Protein AF-A0A6N7L018-F1 (afdb_monomer_lite)

pLDDT: mean 83.83, std 17.77, range [34.88, 97.94]

Secondary structure (DSSP, 8-state):
------HHHHHHHTSHHHHHHHHHH-------SS-TTTTTS--EEEEEEEETTEEEEEEEE---EETTEEP-S-EEE-TT--EEETTSTT--BS-HHHHHHHHHHH-GGGSPPP-

Organism: NCBI:txid212423

Radius of gyration: 19.9 Å; chains: 1; bounding box: 42×46×50 Å

Structure (mmCIF, N/CA/C/O backbone):
data_AF-A0A6N7L018-F1
#
_entry.id   AF-A0A6N7L018-F1
#
loop_
_atom_site.group_PDB
_atom_site.id
_atom_site.type_symbol
_atom_site.label_atom_id
_atom_site.label_alt_id
_atom_site.label_comp_id
_atom_site.label_asym_id
_atom_site.label_entity_id
_atom_site.label_seq_id
_atom_site.pdbx_PDB_ins_code
_atom_site.Cartn_x
_atom_site.Cartn_y
_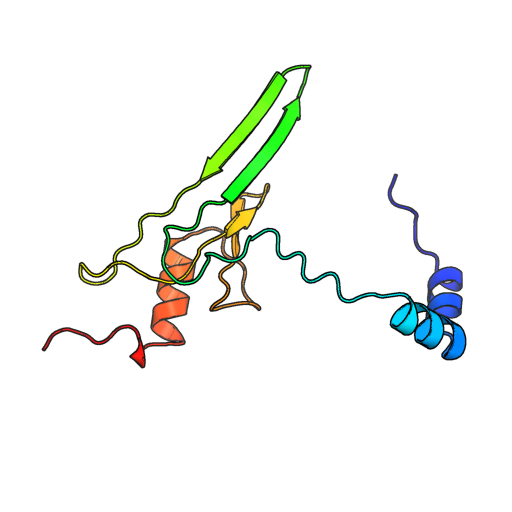atom_site.Cartn_z
_atom_site.occupancy
_atom_site.B_iso_or_equiv
_atom_site.auth_seq_id
_atom_site.auth_comp_id
_atom_site.auth_asym_id
_atom_site.auth_atom_id
_atom_site.pdbx_PDB_model_num
ATOM 1 N N . MET A 1 1 ? 15.489 -2.726 -22.863 1.00 41.06 1 MET A N 1
ATOM 2 C CA . MET A 1 1 ? 14.959 -3.557 -23.960 1.00 41.06 1 MET A CA 1
ATOM 3 C C . MET A 1 1 ? 14.548 -4.858 -23.318 1.00 41.06 1 MET A C 1
ATOM 5 O O . MET A 1 1 ? 15.436 -5.564 -22.854 1.00 41.06 1 MET A O 1
ATOM 9 N N . ASP A 1 2 ? 13.250 -5.121 -23.202 1.00 51.25 2 ASP A N 1
ATOM 10 C CA . ASP A 1 2 ? 12.789 -6.430 -22.742 1.00 51.25 2 ASP A CA 1
ATOM 11 C C . ASP A 1 2 ? 13.254 -7.486 -23.750 1.00 51.25 2 ASP A C 1
ATOM 13 O O . ASP A 1 2 ? 13.067 -7.284 -24.956 1.00 51.25 2 ASP A O 1
ATOM 17 N N . PRO A 1 3 ? 13.910 -8.574 -23.316 1.00 64.62 3 PRO A N 1
ATOM 18 C CA . PRO A 1 3 ? 14.231 -9.650 -24.231 1.00 64.62 3 PRO A CA 1
ATOM 19 C C . PRO A 1 3 ? 12.912 -10.271 -24.694 1.00 64.62 3 PRO A C 1
ATOM 21 O O . PRO A 1 3 ? 12.148 -10.807 -23.893 1.00 64.62 3 PRO A O 1
ATOM 24 N N . THR A 1 4 ? 12.623 -10.170 -25.991 1.00 78.94 4 THR A N 1
ATOM 25 C CA . THR A 1 4 ? 11.474 -10.845 -26.592 1.00 78.94 4 THR A CA 1
ATOM 26 C C . THR A 1 4 ? 11.652 -12.347 -26.414 1.00 78.94 4 THR A C 1
ATOM 28 O O . THR A 1 4 ? 12.461 -12.958 -27.107 1.00 78.94 4 THR A O 1
ATOM 31 N N . ILE A 1 5 ? 10.897 -12.935 -25.488 1.00 82.81 5 ILE A N 1
ATOM 32 C CA . ILE A 1 5 ? 10.868 -14.382 -25.286 1.00 82.81 5 ILE A CA 1
ATOM 33 C C . ILE A 1 5 ? 10.244 -15.016 -26.530 1.00 82.81 5 ILE A C 1
ATOM 35 O O . ILE A 1 5 ? 9.100 -14.723 -26.887 1.00 82.81 5 ILE A O 1
ATOM 39 N N . THR A 1 6 ? 10.997 -15.874 -27.209 1.00 90.50 6 THR A N 1
ATOM 40 C CA . THR A 1 6 ? 10.525 -16.578 -28.400 1.00 90.50 6 THR A CA 1
ATOM 41 C C . THR A 1 6 ? 9.828 -17.894 -28.028 1.00 90.50 6 THR A C 1
ATOM 43 O O . THR A 1 6 ? 10.057 -18.455 -26.954 1.00 90.50 6 THR A O 1
ATOM 46 N N . PRO A 1 7 ? 8.998 -18.465 -28.921 1.00 87.00 7 PRO A N 1
ATOM 47 C CA . PRO A 1 7 ? 8.426 -19.798 -28.712 1.00 87.00 7 PRO A CA 1
ATOM 48 C C . PRO A 1 7 ? 9.479 -20.903 -28.528 1.00 87.00 7 PRO A C 1
ATOM 50 O O . PRO A 1 7 ? 9.232 -21.884 -27.826 1.00 87.00 7 PRO A O 1
ATOM 53 N N . ALA A 1 8 ? 10.655 -20.749 -29.145 1.00 87.50 8 ALA A N 1
ATOM 54 C CA . ALA A 1 8 ? 11.770 -21.672 -28.966 1.00 87.50 8 ALA A CA 1
ATOM 55 C C . ALA A 1 8 ? 12.338 -21.583 -27.542 1.00 87.50 8 ALA A C 1
ATOM 57 O O . ALA A 1 8 ? 12.584 -22.618 -26.926 1.00 87.50 8 ALA A O 1
ATOM 58 N N . ASP A 1 9 ? 12.444 -20.369 -26.994 1.00 86.38 9 ASP A N 1
ATOM 59 C CA . ASP A 1 9 ? 12.889 -20.150 -25.614 1.00 86.38 9 ASP A CA 1
ATOM 60 C C . ASP A 1 9 ? 11.912 -20.773 -24.612 1.00 86.38 9 ASP A C 1
ATOM 62 O O . ASP A 1 9 ? 12.331 -21.444 -23.672 1.00 86.38 9 ASP A O 1
ATOM 66 N N . LEU A 1 10 ? 10.601 -20.631 -24.850 1.00 84.81 10 LEU A N 1
ATOM 67 C CA . LEU A 1 10 ? 9.575 -21.276 -24.022 1.00 84.81 10 LEU A CA 1
ATOM 68 C C . LEU A 1 10 ? 9.650 -22.803 -24.094 1.00 84.81 10 LEU A C 1
ATOM 70 O O . LEU A 1 10 ? 9.506 -23.471 -23.075 1.00 84.81 10 LEU A O 1
ATOM 74 N N . THR A 1 11 ? 9.884 -23.359 -25.284 1.00 89.50 11 THR A N 1
ATOM 75 C CA . THR A 1 11 ? 9.984 -24.814 -25.472 1.00 89.50 11 THR A CA 1
ATOM 76 C C . THR A 1 11 ? 11.209 -25.376 -24.755 1.00 89.50 11 THR A C 1
ATOM 78 O O . THR A 1 11 ? 11.105 -26.398 -24.085 1.00 89.50 11 THR A O 1
ATOM 81 N N . ALA A 1 12 ? 12.349 -24.689 -24.848 1.00 88.56 12 ALA A N 1
ATOM 82 C CA . ALA A 1 12 ? 13.564 -25.065 -24.135 1.00 88.56 12 ALA A CA 1
ATOM 83 C C . ALA A 1 12 ? 13.397 -24.944 -22.611 1.00 88.56 12 ALA A C 1
ATOM 85 O O . ALA A 1 12 ? 13.836 -25.820 -21.876 1.00 88.56 12 ALA A O 1
ATOM 86 N N . ALA A 1 13 ? 12.718 -23.901 -22.127 1.00 84.75 13 ALA A N 1
ATOM 87 C CA . ALA A 1 13 ? 12.450 -23.722 -20.700 1.00 84.75 13 ALA A CA 1
ATOM 88 C C . ALA A 1 13 ? 11.434 -24.733 -20.132 1.00 84.75 13 ALA A C 1
ATOM 90 O O . ALA A 1 13 ? 11.466 -25.023 -18.937 1.00 84.75 13 ALA A O 1
ATOM 91 N N . ALA A 1 14 ? 10.532 -25.259 -20.969 1.00 88.00 14 ALA A N 1
ATOM 92 C CA . ALA A 1 14 ? 9.523 -26.249 -20.588 1.00 88.00 14 ALA A CA 1
ATOM 93 C C . ALA A 1 14 ? 10.041 -27.699 -20.593 1.00 88.00 14 ALA A C 1
ATOM 95 O O . ALA A 1 14 ? 9.314 -28.605 -20.177 1.00 88.00 14 ALA A O 1
ATOM 96 N N . ASP A 1 15 ? 11.270 -27.931 -21.062 1.00 94.44 15 ASP A N 1
ATOM 97 C CA . ASP A 1 15 ? 11.928 -29.230 -20.962 1.00 94.44 15 ASP A CA 1
ATOM 98 C C . ASP A 1 15 ? 12.045 -29.664 -19.480 1.00 94.44 15 ASP A C 1
ATOM 100 O O . ASP A 1 15 ? 12.508 -28.870 -18.652 1.00 94.44 15 ASP A O 1
ATOM 104 N N . PRO A 1 16 ? 11.625 -30.891 -19.106 1.00 93.25 16 PRO A N 1
ATOM 105 C CA . PRO A 1 16 ? 11.552 -31.309 -17.704 1.00 93.25 16 PRO A CA 1
ATOM 106 C C . PRO A 1 16 ? 12.878 -31.230 -16.940 1.00 93.25 16 PRO A C 1
ATOM 108 O O . PRO A 1 16 ? 12.877 -30.868 -15.762 1.00 93.25 16 PRO A O 1
ATOM 111 N N . ASP A 1 17 ? 14.000 -31.535 -17.593 1.00 93.50 17 ASP A N 1
ATOM 112 C CA . ASP A 1 17 ? 15.323 -31.525 -16.960 1.00 93.50 17 ASP A CA 1
ATOM 113 C C . ASP A 1 17 ? 15.826 -30.092 -16.773 1.00 93.50 17 ASP A C 1
ATOM 115 O O . ASP A 1 17 ? 16.379 -29.737 -15.724 1.00 93.50 17 ASP A O 1
ATOM 119 N N . THR A 1 18 ? 15.572 -29.242 -17.769 1.00 89.69 18 THR A N 1
ATOM 120 C CA . THR A 1 18 ? 15.863 -27.806 -17.711 1.00 89.69 18 THR A CA 1
ATOM 121 C C . THR A 1 18 ? 15.056 -27.130 -16.603 1.00 89.69 18 THR A C 1
ATOM 123 O O . THR A 1 18 ? 15.618 -26.416 -15.768 1.00 89.69 18 THR A O 1
ATOM 126 N N . PHE A 1 19 ? 13.755 -27.413 -16.527 1.00 88.06 19 PHE A N 1
ATOM 127 C CA . PHE A 1 19 ? 12.877 -26.891 -15.485 1.00 88.06 19 PHE A CA 1
ATOM 128 C C . PHE A 1 19 ? 13.255 -27.418 -14.094 1.00 88.06 19 PHE A C 1
ATOM 130 O O . PHE A 1 19 ? 13.337 -26.644 -13.140 1.00 88.06 19 PHE A O 1
ATOM 137 N N . GLY A 1 20 ? 13.552 -28.714 -13.968 1.00 90.00 20 GLY A N 1
ATOM 138 C CA . GLY A 1 20 ? 14.017 -29.310 -12.715 1.00 90.00 20 GLY A CA 1
ATOM 139 C C . GLY A 1 20 ? 15.313 -28.668 -12.216 1.00 90.00 20 GLY A C 1
ATOM 140 O O . GLY A 1 20 ? 15.410 -28.287 -11.049 1.00 90.00 20 GLY A O 1
ATOM 141 N N . SER A 1 21 ? 16.279 -28.462 -13.112 1.00 88.31 21 SER A N 1
ATOM 142 C CA . SER A 1 21 ? 17.542 -27.786 -12.796 1.00 88.31 21 SER A CA 1
ATOM 143 C C . SER A 1 21 ? 17.313 -26.338 -12.362 1.00 88.31 21 SER A C 1
ATOM 145 O O . SER A 1 21 ? 17.876 -25.900 -11.355 1.00 88.31 21 SER A O 1
ATOM 147 N N . TYR A 1 22 ? 16.430 -25.615 -13.055 1.00 85.81 22 TYR A N 1
ATOM 148 C CA . TYR A 1 22 ? 16.027 -24.268 -12.665 1.00 85.81 22 TYR A CA 1
ATOM 149 C C . TYR A 1 22 ? 15.447 -24.250 -11.247 1.00 85.81 22 TYR A C 1
ATOM 151 O O . TYR A 1 22 ? 15.963 -23.520 -10.406 1.00 85.81 22 TYR A O 1
ATOM 159 N N . LEU A 1 23 ? 14.481 -25.116 -10.927 1.00 85.88 23 LEU A N 1
ATOM 160 C CA . LEU A 1 23 ? 13.904 -25.202 -9.580 1.00 85.88 23 LEU A CA 1
ATOM 161 C C . LEU A 1 23 ? 14.955 -25.477 -8.496 1.00 85.88 23 LEU A C 1
ATOM 163 O O . LEU A 1 23 ? 14.882 -24.891 -7.421 1.00 85.88 23 LEU A O 1
ATOM 167 N N . THR A 1 24 ? 15.952 -26.324 -8.771 1.00 87.69 24 THR A N 1
ATOM 168 C CA . THR A 1 24 ? 17.052 -26.568 -7.818 1.00 87.69 24 THR A CA 1
ATOM 169 C C . THR A 1 24 ? 18.014 -25.388 -7.678 1.00 87.69 24 THR A C 1
ATOM 171 O O . THR A 1 24 ? 18.677 -25.256 -6.650 1.00 87.69 24 THR A O 1
ATOM 174 N N . SER A 1 25 ? 18.093 -24.526 -8.696 1.00 80.50 25 SER A N 1
ATOM 175 C CA . SER A 1 25 ? 18.903 -23.304 -8.678 1.00 80.50 25 SER A CA 1
ATOM 176 C C . SER A 1 25 ? 18.217 -22.143 -7.955 1.00 80.50 25 SER A C 1
ATOM 178 O O . SER A 1 25 ? 18.903 -21.253 -7.449 1.00 80.50 25 SER A O 1
ATOM 180 N N . ILE A 1 26 ? 16.883 -22.175 -7.854 1.00 81.19 26 ILE A N 1
ATOM 181 C CA . ILE A 1 26 ? 16.121 -21.242 -7.029 1.00 81.19 26 ILE A CA 1
ATOM 182 C C . ILE A 1 26 ? 16.416 -21.585 -5.569 1.00 81.19 26 ILE A C 1
ATOM 184 O O . ILE A 1 26 ? 15.818 -22.478 -4.968 1.00 81.19 26 ILE A O 1
ATOM 188 N N . LYS A 1 27 ? 17.341 -20.844 -4.963 1.00 68.69 27 LYS A N 1
ATOM 189 C CA . LYS A 1 27 ? 17.313 -20.686 -3.512 1.00 68.69 27 LYS A CA 1
ATOM 190 C C . LYS A 1 27 ? 16.035 -19.907 -3.202 1.00 68.69 27 LYS A C 1
ATOM 192 O O . LYS A 1 27 ? 15.819 -18.884 -3.846 1.00 68.69 27 LYS A O 1
ATOM 197 N N . PRO A 1 28 ? 15.172 -20.347 -2.274 1.00 58.69 28 PRO A N 1
ATOM 198 C CA . PRO A 1 28 ? 14.118 -19.479 -1.783 1.00 58.69 28 PRO A CA 1
ATOM 199 C C . PRO A 1 28 ? 14.801 -18.296 -1.097 1.00 58.69 28 PRO A C 1
ATOM 201 O O . PRO A 1 28 ? 15.250 -18.388 0.045 1.00 58.69 28 PRO A O 1
ATOM 204 N N . GLU A 1 29 ? 14.949 -17.204 -1.833 1.00 48.91 29 GLU A N 1
ATOM 205 C CA . GLU A 1 29 ? 15.311 -15.917 -1.275 1.00 48.91 29 GLU A CA 1
ATOM 206 C C . GLU A 1 29 ? 14.083 -15.473 -0.485 1.00 48.91 29 GLU A C 1
ATOM 208 O O . GLU A 1 29 ? 13.095 -14.989 -1.031 1.00 48.91 29 GLU A O 1
ATOM 213 N N . HIS A 1 30 ? 14.109 -15.723 0.824 1.00 44.97 30 HIS A N 1
ATOM 214 C CA . HIS A 1 30 ? 13.171 -15.147 1.784 1.00 44.97 30 HIS A CA 1
ATOM 215 C C . HIS A 1 30 ? 13.471 -13.656 1.997 1.00 44.97 30 HIS A C 1
ATOM 217 O O . HIS A 1 30 ? 13.430 -13.168 3.118 1.00 44.97 30 HIS A O 1
ATOM 223 N N . ASP A 1 31 ? 13.740 -12.920 0.925 1.00 38.56 31 ASP A N 1
ATOM 224 C CA . ASP A 1 31 ? 13.827 -11.471 0.975 1.00 38.56 31 ASP A CA 1
ATOM 225 C C . ASP A 1 31 ? 12.483 -10.926 0.505 1.00 38.56 31 ASP A C 1
ATOM 227 O O . ASP A 1 31 ? 12.302 -10.376 -0.581 1.00 38.56 31 ASP A O 1
ATOM 231 N N . HIS A 1 32 ? 11.497 -11.078 1.391 1.00 43.97 32 HIS A N 1
ATOM 232 C CA . HIS A 1 32 ? 10.506 -10.026 1.498 1.00 43.97 32 HIS A CA 1
ATOM 233 C C . HIS A 1 32 ? 11.288 -8.722 1.685 1.00 43.97 32 HIS A C 1
ATOM 235 O O . HIS A 1 32 ? 12.091 -8.602 2.611 1.00 43.97 32 HIS A O 1
ATOM 241 N N . MET A 1 33 ? 11.060 -7.748 0.807 1.00 42.41 33 MET A N 1
ATOM 242 C CA . MET A 1 33 ? 11.315 -6.341 1.102 1.00 42.41 33 MET A CA 1
ATOM 243 C C . MET A 1 33 ? 10.481 -5.982 2.340 1.00 42.41 33 MET A C 1
ATOM 245 O O . MET A 1 33 ? 9.349 -5.530 2.236 1.00 42.41 33 MET A O 1
ATOM 249 N N . GLY A 1 34 ? 11.005 -6.317 3.514 1.00 37.81 34 GLY A N 1
ATOM 250 C CA . GLY A 1 34 ? 10.261 -6.355 4.758 1.00 37.81 34 GLY A CA 1
ATOM 251 C C . GLY A 1 34 ? 11.028 -7.144 5.810 1.00 37.81 34 GLY A C 1
ATOM 252 O O . GLY A 1 34 ? 10.847 -8.350 5.961 1.00 37.81 34 GLY A O 1
ATOM 253 N N . GLY A 1 35 ? 11.936 -6.455 6.506 1.00 34.88 35 GLY A N 1
ATOM 254 C CA . GLY A 1 35 ? 12.723 -7.020 7.602 1.00 34.88 35 GLY A CA 1
ATOM 255 C C . GLY A 1 35 ? 11.858 -7.598 8.740 1.00 34.88 35 GLY A C 1
ATOM 256 O O . GLY A 1 35 ? 10.647 -7.416 8.759 1.00 34.88 35 GLY A O 1
ATOM 257 N N . PRO A 1 36 ? 12.456 -8.272 9.735 1.00 36.22 36 PRO A N 1
ATOM 258 C CA . PRO A 1 36 ? 11.776 -9.222 10.630 1.00 36.22 36 PRO A CA 1
ATOM 259 C C . PRO A 1 36 ? 10.727 -8.654 11.617 1.00 36.22 36 PRO A C 1
ATOM 261 O O . PRO A 1 36 ? 10.240 -9.388 12.475 1.00 36.22 36 PRO A O 1
ATOM 264 N N . ASP A 1 37 ? 10.316 -7.391 11.491 1.00 40.31 37 ASP A N 1
ATOM 265 C CA . ASP A 1 37 ? 9.553 -6.663 12.514 1.00 40.31 37 ASP A CA 1
ATOM 266 C C . ASP A 1 37 ? 8.078 -6.373 12.145 1.00 40.31 37 ASP A C 1
ATOM 268 O O . ASP A 1 37 ? 7.391 -5.611 12.833 1.00 40.31 37 ASP A O 1
ATOM 272 N N . HIS A 1 38 ? 7.521 -7.006 11.104 1.00 48.69 38 HIS A N 1
ATOM 273 C CA . HIS A 1 38 ? 6.137 -6.761 10.641 1.00 48.69 38 HIS A CA 1
ATOM 274 C C . HIS A 1 38 ? 5.018 -7.245 11.586 1.00 48.69 38 HIS A C 1
ATOM 276 O O . HIS A 1 38 ? 3.837 -7.154 11.250 1.00 48.69 38 HIS A O 1
ATOM 282 N N . HIS A 1 39 ? 5.342 -7.736 12.785 1.00 42.50 39 HIS A N 1
ATOM 283 C CA . HIS A 1 39 ? 4.341 -8.253 13.721 1.00 42.50 39 HIS A CA 1
ATOM 284 C C . HIS A 1 39 ? 3.779 -7.235 14.727 1.00 42.50 39 HIS A C 1
ATOM 286 O O . HIS A 1 39 ? 2.846 -7.584 15.453 1.00 42.50 39 HIS A O 1
ATOM 292 N N . ALA A 1 40 ? 4.246 -5.980 14.767 1.00 41.56 40 ALA A N 1
ATOM 293 C CA . ALA A 1 40 ? 3.657 -4.995 15.692 1.00 41.56 40 ALA A CA 1
ATOM 294 C C . ALA A 1 40 ? 3.822 -3.503 15.335 1.00 41.56 40 ALA A C 1
ATOM 296 O O . ALA A 1 40 ? 3.383 -2.655 16.112 1.00 41.56 40 ALA A O 1
ATOM 297 N N . GLY A 1 41 ? 4.429 -3.152 14.200 1.00 48.50 41 GLY A N 1
ATOM 298 C CA . GLY A 1 41 ? 4.766 -1.767 13.865 1.00 48.50 41 GLY A CA 1
ATOM 299 C C . GLY A 1 41 ? 4.059 -1.262 12.614 1.00 48.50 41 GLY A C 1
ATOM 300 O O . GLY A 1 41 ? 3.901 -1.994 11.644 1.00 48.50 41 GLY A O 1
ATOM 301 N N . ARG A 1 42 ? 3.654 0.010 12.649 1.00 57.03 42 ARG A N 1
ATOM 302 C CA . ARG A 1 42 ? 3.267 0.852 11.506 1.00 57.03 42 ARG A CA 1
ATOM 303 C C . ARG A 1 42 ? 4.071 0.472 10.243 1.00 57.03 42 ARG A C 1
ATOM 305 O O . ARG A 1 42 ? 5.270 0.739 10.196 1.00 57.03 42 ARG A O 1
ATOM 312 N N . SER A 1 43 ? 3.433 -0.160 9.251 1.00 68.88 43 SER A N 1
ATOM 313 C CA . SER A 1 43 ? 4.093 -0.500 7.983 1.00 68.88 43 SER A CA 1
ATOM 314 C C . SER A 1 43 ? 4.318 0.771 7.164 1.00 68.88 43 SER A C 1
ATOM 316 O O . SER A 1 43 ? 3.475 1.674 7.152 1.00 68.88 43 SER A O 1
ATOM 318 N N . SER A 1 44 ? 5.468 0.862 6.501 1.00 83.94 44 SER A N 1
ATOM 319 C CA . SER A 1 44 ? 5.769 1.962 5.589 1.00 83.94 44 SER A CA 1
ATOM 320 C C . SER A 1 44 ? 6.317 1.416 4.285 1.00 83.94 44 SER A C 1
ATOM 322 O O . SER A 1 44 ? 7.165 0.527 4.304 1.00 83.94 44 SER A O 1
ATOM 324 N N . SER A 1 45 ? 5.853 1.974 3.172 1.00 89.62 45 SER A N 1
ATOM 325 C CA . SER A 1 45 ? 6.387 1.678 1.846 1.00 89.62 45 SER A CA 1
ATOM 326 C C . SER A 1 45 ? 7.362 2.773 1.457 1.00 89.62 45 SER A C 1
ATOM 328 O O . SER A 1 45 ? 7.038 3.963 1.531 1.00 89.62 45 SER A O 1
ATOM 330 N N . ILE A 1 46 ? 8.566 2.372 1.062 1.00 93.50 46 ILE A N 1
ATOM 331 C CA . ILE A 1 46 ? 9.618 3.278 0.613 1.00 93.50 46 ILE A CA 1
ATOM 332 C C . ILE A 1 46 ? 9.832 3.032 -0.874 1.00 93.50 46 ILE A C 1
ATOM 334 O O . ILE A 1 46 ? 10.174 1.924 -1.268 1.00 93.50 46 ILE A O 1
ATOM 338 N N . ARG A 1 47 ? 9.665 4.080 -1.677 1.00 93.81 47 ARG A N 1
ATOM 339 C CA . ARG A 1 47 ? 9.939 4.076 -3.116 1.00 93.81 47 ARG A CA 1
ATOM 340 C C . ARG A 1 47 ? 11.031 5.075 -3.420 1.00 93.81 47 ARG A C 1
ATOM 342 O O . ARG A 1 47 ? 11.055 6.164 -2.838 1.00 93.81 47 ARG A O 1
ATOM 349 N N . THR A 1 48 ? 11.938 4.711 -4.310 1.00 94.75 48 THR A N 1
ATOM 350 C CA . THR A 1 48 ? 13.079 5.547 -4.678 1.00 94.75 48 THR A CA 1
ATOM 351 C C . THR A 1 48 ? 13.251 5.568 -6.182 1.00 94.75 48 THR A C 1
ATOM 353 O O . 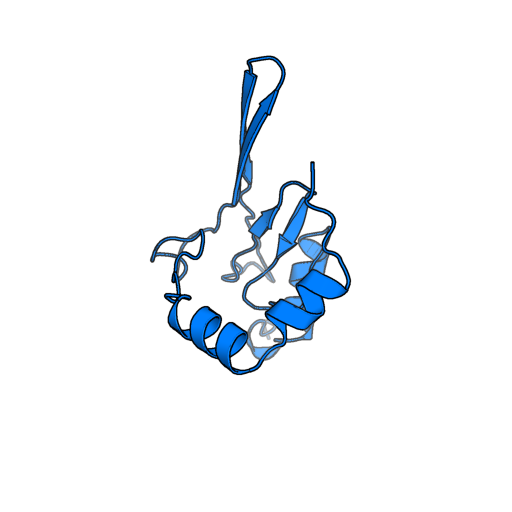THR A 1 48 ? 13.167 4.521 -6.813 1.00 94.75 48 THR A O 1
ATOM 356 N N . ALA A 1 49 ? 13.541 6.738 -6.739 1.00 94.94 49 ALA A N 1
ATOM 357 C CA . ALA A 1 49 ? 13.813 6.911 -8.160 1.00 94.94 49 ALA A CA 1
ATOM 358 C C . ALA A 1 49 ? 14.891 7.978 -8.364 1.00 94.94 49 ALA A C 1
ATOM 360 O O . ALA A 1 49 ? 15.102 8.825 -7.499 1.00 94.94 49 ALA A O 1
ATOM 361 N N . GLU A 1 50 ? 15.541 7.971 -9.521 1.00 97.50 50 GLU A N 1
ATOM 362 C CA . GLU A 1 50 ? 16.382 9.076 -9.972 1.00 97.50 50 GLU A CA 1
ATOM 363 C C . GLU A 1 50 ? 15.772 9.674 -11.240 1.00 97.50 50 GLU A C 1
ATOM 365 O O . GLU A 1 50 ? 15.424 8.940 -12.165 1.00 97.50 50 GLU A O 1
ATOM 370 N N . PHE A 1 51 ? 15.630 10.998 -11.290 1.00 95.56 51 PHE A N 1
ATOM 371 C CA . PHE A 1 51 ? 15.107 11.694 -12.464 1.00 95.56 51 PHE A CA 1
ATOM 372 C C . PHE A 1 51 ? 15.848 13.012 -12.682 1.00 95.56 51 PHE A C 1
ATOM 374 O O . PHE A 1 51 ? 15.904 13.848 -11.784 1.00 95.56 51 PHE A O 1
ATOM 381 N N . GLU A 1 52 ? 16.447 13.182 -13.865 1.00 97.25 52 GLU A N 1
ATOM 382 C CA . GLU A 1 52 ? 17.218 14.382 -14.246 1.00 97.25 52 GLU A CA 1
ATOM 383 C C . GLU A 1 52 ? 18.298 14.784 -13.216 1.00 97.25 52 GLU A C 1
ATOM 385 O O . GLU A 1 52 ? 18.533 15.959 -12.949 1.00 97.25 52 GLU A O 1
ATOM 390 N N . GLY A 1 53 ? 18.970 13.791 -12.620 1.00 97.44 53 GLY A N 1
ATOM 391 C CA . GLY A 1 53 ? 20.004 13.998 -11.597 1.00 97.44 53 GLY A CA 1
ATOM 392 C C . GLY A 1 53 ? 19.465 14.261 -10.186 1.00 97.44 53 GLY A C 1
ATOM 393 O O . GLY A 1 53 ? 20.247 14.485 -9.259 1.00 97.44 53 GLY A O 1
ATOM 394 N N . HIS A 1 54 ? 18.146 14.212 -9.988 1.00 97.94 54 HIS A N 1
ATOM 395 C CA . HIS A 1 54 ? 17.514 14.311 -8.677 1.00 97.94 54 HIS A CA 1
ATOM 396 C C . HIS A 1 54 ? 17.212 12.931 -8.098 1.00 97.94 54 HIS A C 1
ATOM 398 O O . HIS A 1 54 ? 16.555 12.112 -8.734 1.00 97.94 54 HIS A O 1
ATOM 404 N N . GLN A 1 55 ? 17.629 12.710 -6.851 1.00 97.50 55 GLN A N 1
ATOM 405 C CA . GLN A 1 55 ? 17.242 11.537 -6.069 1.00 97.50 55 GLN A CA 1
ATOM 406 C C . GLN A 1 55 ? 15.871 11.779 -5.428 1.00 97.50 55 GLN A C 1
ATOM 408 O O . GLN A 1 55 ? 15.686 12.715 -4.648 1.00 97.50 55 GLN A O 1
ATOM 413 N N . ILE A 1 56 ? 14.914 10.921 -5.747 1.00 97.25 56 ILE A N 1
ATOM 414 C CA . ILE A 1 56 ? 13.541 10.942 -5.255 1.00 97.25 56 ILE A CA 1
ATOM 415 C C . ILE A 1 56 ? 13.402 9.829 -4.220 1.00 97.25 56 ILE A C 1
ATOM 417 O O . ILE A 1 56 ? 13.747 8.679 -4.480 1.00 97.25 56 ILE A O 1
ATOM 421 N N . LYS A 1 57 ? 12.860 10.161 -3.045 1.00 96.06 57 LYS A N 1
ATOM 422 C CA . LYS A 1 57 ? 12.462 9.190 -2.022 1.00 96.06 57 LYS A CA 1
ATOM 423 C C . LYS A 1 57 ? 11.056 9.511 -1.544 1.00 96.06 57 LYS A C 1
ATOM 425 O O . LYS A 1 57 ? 10.812 10.586 -1.002 1.00 96.06 57 LYS A O 1
ATOM 430 N N . ILE A 1 58 ? 10.153 8.555 -1.698 1.00 94.69 58 ILE A N 1
ATOM 431 C CA . ILE A 1 58 ? 8.776 8.632 -1.225 1.00 94.69 58 ILE A CA 1
ATOM 432 C C . ILE A 1 58 ? 8.623 7.620 -0.100 1.00 94.69 58 ILE A C 1
ATOM 434 O O . ILE A 1 58 ? 8.842 6.430 -0.298 1.00 94.69 58 ILE A O 1
ATOM 438 N N . VAL A 1 59 ? 8.233 8.094 1.081 1.00 94.12 59 VAL A N 1
ATOM 439 C CA . VAL A 1 59 ? 7.876 7.236 2.214 1.00 94.12 59 VAL A CA 1
ATOM 440 C C . VAL A 1 59 ? 6.391 7.404 2.470 1.00 94.12 59 VAL A C 1
ATOM 442 O O . VAL A 1 59 ? 5.937 8.498 2.802 1.00 94.12 59 VAL A O 1
ATOM 445 N N . THR A 1 60 ? 5.631 6.327 2.321 1.00 93.06 60 THR A N 1
ATOM 446 C CA . THR A 1 60 ? 4.199 6.320 2.609 1.00 93.06 60 THR A CA 1
ATOM 447 C C . THR A 1 60 ? 3.931 5.506 3.854 1.00 93.06 60 THR A C 1
ATOM 449 O O . THR A 1 60 ? 4.371 4.370 3.980 1.00 93.06 60 THR A O 1
ATOM 452 N N . THR A 1 61 ? 3.203 6.119 4.780 1.00 90.69 61 THR A N 1
ATOM 453 C CA . THR A 1 61 ? 2.730 5.499 6.012 1.00 90.69 61 THR A CA 1
ATOM 454 C C . THR A 1 61 ? 1.219 5.633 6.050 1.0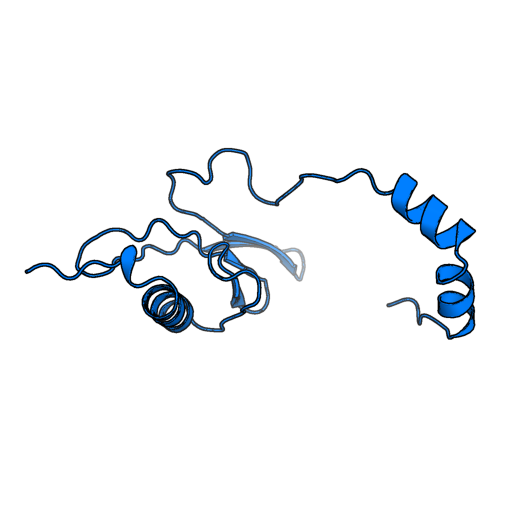0 90.69 61 THR A C 1
ATOM 456 O O . THR A 1 61 ? 0.708 6.750 5.975 1.00 90.69 61 THR A O 1
ATOM 459 N N . TYR A 1 62 ? 0.514 4.516 6.210 1.00 91.62 62 TYR A N 1
ATOM 460 C CA . TYR A 1 62 ? -0.924 4.531 6.451 1.00 91.62 62 TYR A CA 1
ATOM 461 C C . TYR A 1 62 ? -1.204 4.389 7.945 1.00 91.62 62 TYR A C 1
ATOM 463 O O . TYR A 1 62 ? -0.829 3.402 8.574 1.00 91.62 62 TYR A O 1
ATOM 471 N N . GLU A 1 63 ? -1.888 5.377 8.512 1.00 91.88 63 GLU A N 1
ATOM 472 C CA . GLU A 1 63 ? -2.488 5.265 9.837 1.00 91.88 63 GLU A CA 1
ATOM 473 C C . GLU A 1 63 ? -3.971 4.963 9.662 1.00 91.88 63 GLU A C 1
ATOM 475 O O . GLU A 1 63 ? -4.757 5.828 9.280 1.00 91.88 63 GLU A O 1
ATOM 480 N N . VAL A 1 64 ? -4.336 3.701 9.875 1.00 92.88 64 VAL A N 1
ATOM 481 C CA . VAL A 1 64 ? -5.700 3.225 9.655 1.00 92.88 64 VAL A CA 1
ATOM 482 C C . VAL A 1 64 ? -6.317 2.844 10.987 1.00 92.88 64 VAL A C 1
ATOM 484 O O . VAL A 1 64 ? -5.779 2.018 11.725 1.00 92.88 64 VAL A O 1
ATOM 487 N N . THR A 1 65 ? -7.482 3.415 11.265 1.00 94.06 65 THR A N 1
ATOM 488 C CA . THR A 1 65 ? -8.336 3.030 12.384 1.00 94.06 65 THR A CA 1
ATOM 489 C C . THR A 1 65 ? -9.675 2.528 11.858 1.00 94.06 65 THR A C 1
ATOM 491 O O . THR A 1 65 ? -10.237 3.077 10.911 1.00 94.06 65 THR A O 1
ATOM 494 N N . VAL A 1 66 ? -10.181 1.456 12.462 1.00 95.12 66 VAL A N 1
ATOM 495 C CA . VAL A 1 66 ? -11.524 0.924 12.214 1.00 95.12 66 VAL A CA 1
ATOM 496 C C . VAL A 1 66 ? -12.233 0.868 13.556 1.00 95.12 66 VAL A C 1
ATOM 498 O O . VAL A 1 66 ? -11.735 0.240 14.492 1.00 95.12 66 VAL A O 1
ATOM 501 N N . ASP A 1 67 ? -13.350 1.584 13.672 1.00 95.12 67 ASP A N 1
ATOM 502 C CA . ASP A 1 67 ? -14.094 1.749 14.928 1.00 95.12 67 ASP A CA 1
ATOM 503 C C . ASP A 1 67 ? -13.184 2.215 16.083 1.00 95.12 67 ASP A C 1
ATOM 505 O O . ASP A 1 67 ? -13.159 1.644 17.168 1.00 95.12 67 ASP A O 1
ATOM 509 N N . GLY A 1 68 ? -12.323 3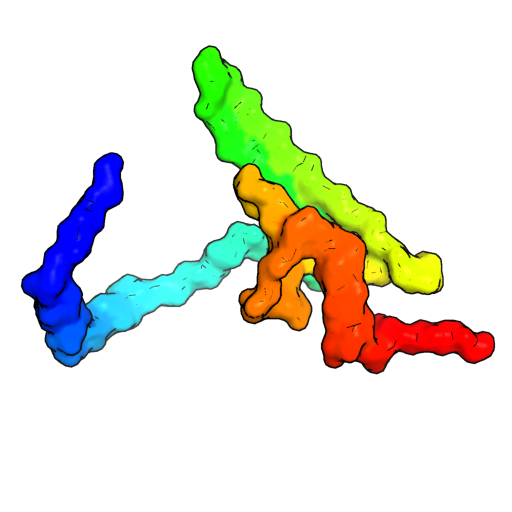.204 15.809 1.00 92.62 68 GLY A N 1
ATOM 510 C CA . GLY A 1 68 ? -11.370 3.752 16.783 1.00 92.62 68 GLY A CA 1
ATOM 511 C C . GLY A 1 68 ? -10.185 2.841 17.134 1.00 92.62 68 GLY A C 1
ATOM 512 O O . GLY A 1 68 ? -9.271 3.279 17.831 1.00 92.62 68 GLY A O 1
ATOM 513 N N . ARG A 1 69 ? -10.143 1.600 16.631 1.00 91.69 69 ARG A N 1
ATOM 514 C CA . ARG A 1 69 ? -9.053 0.647 16.885 1.00 91.69 69 ARG A CA 1
ATOM 515 C C . ARG A 1 69 ? -8.037 0.660 15.741 1.00 91.69 69 ARG A C 1
ATOM 517 O O . ARG A 1 69 ? -8.446 0.596 14.581 1.00 91.69 69 ARG A O 1
ATOM 524 N N . PRO A 1 70 ? -6.723 0.704 16.027 1.00 91.69 70 PRO A N 1
ATOM 525 C CA . PRO A 1 70 ? -5.700 0.613 14.992 1.00 91.69 70 PRO A CA 1
ATOM 526 C C . PRO A 1 70 ? -5.799 -0.699 14.215 1.00 91.69 70 PRO A C 1
ATOM 528 O O . PRO A 1 70 ? -5.837 -1.787 14.800 1.00 91.69 70 PRO A O 1
ATOM 531 N N . LEU A 1 71 ? -5.800 -0.599 12.889 1.00 89.94 71 LEU A N 1
ATOM 532 C CA . LEU A 1 71 ? -5.687 -1.757 12.019 1.00 89.94 71 LEU A CA 1
ATOM 533 C C . LEU A 1 71 ? -4.248 -2.283 12.068 1.00 89.94 71 LEU A C 1
ATOM 535 O O . LEU A 1 71 ? -3.297 -1.545 11.829 1.00 89.94 71 LEU A O 1
ATOM 539 N N . LYS A 1 72 ? -4.093 -3.579 12.353 1.00 84.00 72 LYS A N 1
ATOM 540 C CA . LYS A 1 72 ? -2.782 -4.254 12.404 1.00 84.00 72 LYS A CA 1
ATOM 541 C C . LYS A 1 72 ? -2.313 -4.808 11.056 1.00 84.00 72 LYS A C 1
ATOM 543 O O . LYS A 1 72 ? -1.227 -5.370 10.978 1.00 84.00 72 LYS A O 1
ATOM 548 N N . ALA A 1 73 ? -3.140 -4.719 10.018 1.00 83.94 73 ALA A N 1
ATOM 549 C CA . ALA A 1 73 ? -2.765 -5.166 8.685 1.00 83.94 73 ALA A CA 1
ATOM 550 C C . ALA A 1 73 ? -1.823 -4.142 8.046 1.00 83.94 73 ALA A C 1
ATOM 552 O O . ALA A 1 73 ? -2.158 -2.961 7.982 1.00 83.94 73 ALA A O 1
ATOM 553 N N . GLY A 1 74 ? -0.668 -4.609 7.568 1.00 86.50 74 GLY A N 1
ATOM 554 C CA . GLY A 1 74 ? 0.233 -3.790 6.767 1.00 86.50 74 GLY A CA 1
ATOM 555 C C . GLY A 1 74 ? -0.378 -3.493 5.399 1.00 86.50 74 GLY A C 1
ATOM 556 O O . GLY A 1 74 ? -0.953 -4.386 4.765 1.00 86.50 74 GLY A O 1
ATOM 557 N N . LEU A 1 75 ? -0.271 -2.234 4.981 1.00 91.56 75 LEU A N 1
ATOM 558 C CA . LEU A 1 75 ? -0.568 -1.798 3.624 1.00 91.56 75 LEU A CA 1
ATOM 559 C C . LEU A 1 75 ? 0.745 -1.404 2.966 1.00 91.56 75 LEU A C 1
ATOM 561 O O . LEU A 1 75 ? 1.452 -0.544 3.501 1.00 91.56 75 LEU A O 1
ATOM 565 N N . ASP A 1 76 ? 1.008 -2.009 1.815 1.00 91.62 76 ASP A N 1
ATOM 566 C CA . ASP A 1 76 ? 2.126 -1.655 0.957 1.00 91.62 76 ASP A CA 1
ATOM 567 C C . ASP A 1 76 ? 1.624 -0.982 -0.307 1.00 91.62 76 ASP A C 1
ATOM 569 O O . ASP A 1 76 ? 0.545 -1.318 -0.788 1.00 91.62 76 ASP A O 1
ATOM 573 N N . VAL A 1 77 ? 2.379 -0.019 -0.825 1.00 94.56 77 VAL A N 1
ATOM 574 C CA . VAL A 1 77 ? 2.039 0.706 -2.047 1.00 94.56 77 VAL A CA 1
ATOM 575 C C . VAL A 1 77 ? 3.237 0.753 -2.994 1.00 94.56 77 VAL A C 1
ATOM 577 O O . VAL A 1 77 ? 4.340 1.127 -2.590 1.00 94.56 77 VAL A O 1
ATOM 580 N N . ASP A 1 78 ? 3.009 0.375 -4.249 1.00 93.25 78 ASP A N 1
ATOM 581 C CA . ASP A 1 78 ? 4.029 0.333 -5.300 1.00 93.25 78 ASP A CA 1
ATOM 582 C C . ASP A 1 78 ? 4.174 1.668 -6.053 1.00 93.25 78 ASP A C 1
ATOM 584 O O . ASP A 1 78 ? 3.566 2.681 -5.685 1.00 93.25 78 ASP A O 1
ATOM 588 N N . ASP A 1 79 ? 5.038 1.697 -7.069 1.00 92.88 79 ASP A N 1
ATOM 589 C CA . ASP A 1 79 ? 5.360 2.900 -7.848 1.00 92.88 79 ASP A CA 1
ATOM 590 C C . ASP A 1 79 ? 4.175 3.436 -8.667 1.00 92.88 79 ASP A C 1
ATOM 592 O O . ASP A 1 79 ? 4.087 4.646 -8.878 1.00 92.88 79 ASP A O 1
ATOM 596 N N . ASP A 1 80 ? 3.220 2.575 -9.032 1.00 93.31 80 ASP A N 1
ATOM 597 C CA . ASP A 1 80 ? 1.981 2.953 -9.725 1.00 93.31 80 ASP A CA 1
ATOM 598 C C . ASP A 1 80 ? 0.889 3.437 -8.751 1.00 93.31 80 ASP A C 1
ATOM 600 O O . ASP A 1 80 ? -0.198 3.861 -9.157 1.00 93.31 80 ASP A O 1
ATOM 604 N N . GLY A 1 81 ? 1.167 3.403 -7.444 1.00 92.31 81 GLY A N 1
ATOM 605 C CA . GLY A 1 81 ? 0.218 3.774 -6.399 1.00 92.31 81 GLY A CA 1
ATOM 606 C C . GLY A 1 81 ? -0.783 2.667 -6.067 1.00 92.31 81 GLY A C 1
ATOM 607 O O . GLY A 1 81 ? -1.779 2.932 -5.387 1.00 92.31 81 GLY A O 1
ATOM 608 N N . ILE A 1 82 ? -0.536 1.439 -6.520 1.00 96.69 82 ILE A N 1
ATOM 609 C CA . ILE A 1 82 ? -1.377 0.282 -6.244 1.00 96.69 82 ILE A CA 1
ATOM 610 C C . ILE A 1 82 ? -1.008 -0.297 -4.882 1.00 96.69 82 ILE A C 1
ATOM 612 O O . ILE A 1 82 ? 0.157 -0.484 -4.536 1.00 96.69 82 ILE A O 1
ATOM 616 N N . LEU A 1 83 ? -2.037 -0.564 -4.082 1.00 94.81 83 LEU A N 1
ATOM 617 C CA . LEU A 1 83 ? -1.923 -1.127 -2.754 1.00 94.81 83 LEU A CA 1
ATOM 618 C C . LEU A 1 83 ? -2.015 -2.647 -2.767 1.00 94.81 83 LEU A C 1
ATOM 620 O O . LEU A 1 83 ? -2.949 -3.224 -3.333 1.00 94.81 83 LEU A O 1
ATOM 624 N N . ALA A 1 84 ? -1.116 -3.262 -2.011 1.00 92.56 84 ALA A N 1
ATOM 625 C CA . ALA A 1 84 ? -1.152 -4.656 -1.614 1.00 92.56 84 ALA A CA 1
ATOM 626 C C . ALA A 1 84 ? -1.333 -4.770 -0.093 1.00 92.56 84 ALA A C 1
ATOM 628 O O . ALA A 1 84 ? -0.987 -3.879 0.685 1.00 92.56 84 ALA A O 1
ATOM 629 N N . CYS A 1 85 ? -1.899 -5.891 0.346 1.00 91.88 85 CYS A N 1
ATOM 630 C CA . CYS A 1 85 ? -2.009 -6.222 1.759 1.00 91.88 85 CYS A CA 1
ATOM 631 C C . CYS A 1 85 ? -1.742 -7.712 1.946 1.00 91.88 85 CYS A C 1
ATOM 633 O O . CYS A 1 85 ? -2.366 -8.536 1.279 1.00 91.88 85 CYS A O 1
ATOM 635 N N . HIS A 1 86 ? -0.890 -8.075 2.907 1.00 87.88 86 HIS A N 1
ATOM 636 C CA . HIS A 1 86 ? -0.603 -9.480 3.226 1.00 87.88 86 HIS A CA 1
ATOM 637 C C . HIS A 1 86 ? -1.854 -10.295 3.588 1.00 87.88 86 HIS A C 1
ATOM 639 O O . HIS A 1 86 ? -1.903 -11.493 3.327 1.00 87.88 86 HIS A O 1
ATOM 645 N N . GLY A 1 87 ? -2.882 -9.659 4.166 1.00 86.62 87 GLY A N 1
ATOM 646 C CA . GLY A 1 87 ? -4.165 -10.313 4.442 1.00 86.62 87 GLY A CA 1
ATOM 647 C C . GLY A 1 87 ? -4.986 -10.618 3.182 1.00 86.62 87 GLY A C 1
ATOM 648 O O . GLY A 1 87 ? -5.900 -11.435 3.228 1.00 86.62 87 GLY A O 1
ATOM 649 N N . LEU A 1 88 ? -4.669 -9.982 2.053 1.00 92.44 88 LEU A N 1
ATOM 650 C CA . LEU A 1 88 ? -5.366 -10.090 0.773 1.00 92.44 88 LEU A CA 1
ATOM 651 C C . LEU A 1 88 ? -4.360 -10.307 -0.379 1.00 92.44 88 LEU A C 1
ATOM 653 O O . LEU A 1 88 ? -4.318 -9.501 -1.305 1.00 92.44 88 LEU A O 1
ATOM 657 N N . PRO A 1 89 ? -3.567 -11.395 -0.371 1.00 91.69 89 PRO A N 1
ATOM 658 C CA . PRO A 1 89 ? -2.418 -11.551 -1.272 1.00 91.69 89 PRO A CA 1
ATOM 659 C C . PRO A 1 89 ? -2.795 -11.685 -2.756 1.00 91.69 89 PRO A C 1
ATOM 661 O O . PRO A 1 89 ? -1.962 -11.463 -3.625 1.00 91.69 89 PRO A O 1
ATOM 664 N N . ALA A 1 90 ? -4.043 -12.051 -3.055 1.00 93.00 90 ALA A N 1
ATOM 665 C CA . ALA A 1 90 ? -4.560 -12.175 -4.419 1.00 93.00 90 ALA A CA 1
ATOM 666 C C . ALA A 1 90 ? -5.266 -10.899 -4.924 1.00 93.00 90 ALA A C 1
ATOM 668 O O . ALA A 1 90 ? -5.954 -10.950 -5.942 1.00 93.00 90 ALA A O 1
ATOM 669 N N . TYR A 1 91 ? -5.167 -9.784 -4.193 1.00 92.88 91 TYR A N 1
ATOM 670 C CA . TYR A 1 91 ? -5.865 -8.539 -4.506 1.00 92.88 91 TYR A CA 1
ATOM 671 C C . TYR A 1 91 ? -4.906 -7.356 -4.583 1.00 92.88 91 TYR A C 1
ATOM 673 O O . TYR A 1 91 ? -3.924 -7.276 -3.848 1.00 92.88 91 TYR A O 1
ATOM 681 N N . GLN A 1 92 ? -5.266 -6.409 -5.442 1.00 94.50 92 GLN A N 1
ATOM 682 C CA . GLN A 1 92 ? -4.607 -5.126 -5.626 1.00 94.50 92 GLN A CA 1
ATOM 683 C C . GLN A 1 92 ? -5.672 -4.031 -5.659 1.00 94.50 92 GLN A C 1
ATOM 685 O O . GLN A 1 92 ? -6.757 -4.234 -6.211 1.00 94.50 92 GLN A O 1
ATOM 690 N N . PHE A 1 93 ? -5.383 -2.882 -5.054 1.00 96.81 93 PHE A N 1
ATOM 691 C CA . PHE A 1 93 ? -6.356 -1.799 -4.904 1.00 96.81 93 PHE A CA 1
ATOM 692 C C . PHE A 1 93 ? -5.725 -0.454 -5.228 1.00 96.81 93 PHE A C 1
ATOM 694 O O . PHE A 1 93 ? -4.629 -0.167 -4.783 1.00 96.81 93 PHE A O 1
ATOM 701 N N . SER A 1 94 ? -6.445 0.444 -5.890 1.00 96.25 94 SER A N 1
ATOM 702 C CA . SER A 1 94 ? -6.005 1.838 -6.059 1.00 96.25 94 SER A CA 1
ATOM 703 C C . SER A 1 94 ? -6.334 2.727 -4.846 1.00 96.25 94 SER A C 1
ATOM 705 O O . SER A 1 94 ? -6.189 3.946 -4.901 1.00 96.25 94 SER A O 1
ATOM 707 N N . SER A 1 95 ? -6.879 2.149 -3.771 1.00 95.56 95 SER A N 1
ATOM 708 C CA . SER A 1 95 ? -7.494 2.880 -2.662 1.00 95.56 95 SER A CA 1
ATOM 709 C C . SER A 1 95 ? -7.357 2.107 -1.356 1.00 95.56 95 SER A C 1
ATOM 711 O O . SER A 1 95 ? -7.865 0.994 -1.223 1.00 95.56 95 SER A O 1
ATOM 713 N N . ALA A 1 96 ? -6.734 2.736 -0.357 1.00 95.44 96 ALA A N 1
ATOM 714 C CA . ALA A 1 96 ? -6.614 2.166 0.983 1.00 95.44 96 ALA A CA 1
ATOM 715 C C . ALA A 1 96 ? -7.987 1.900 1.626 1.00 95.44 96 ALA A C 1
ATOM 717 O O . ALA A 1 96 ? -8.153 0.913 2.338 1.00 95.44 96 ALA A O 1
ATOM 718 N N . LEU A 1 97 ? -8.998 2.734 1.341 1.00 97.12 97 LEU A N 1
ATOM 719 C CA . LEU A 1 97 ? -10.364 2.508 1.825 1.00 97.12 97 LEU A CA 1
ATOM 720 C C . LEU A 1 97 ? -10.967 1.227 1.244 1.00 97.12 97 LEU A C 1
ATOM 722 O O . LEU A 1 97 ? -11.662 0.509 1.961 1.00 97.12 97 LEU A O 1
ATOM 726 N N . ASP A 1 98 ? -10.702 0.923 -0.026 1.00 97.56 98 ASP A N 1
ATOM 727 C CA . ASP A 1 98 ? -11.213 -0.297 -0.657 1.00 97.56 98 ASP A CA 1
ATOM 728 C C . ASP A 1 98 ? -10.487 -1.540 -0.149 1.00 97.56 98 ASP A C 1
ATOM 730 O O . ASP A 1 98 ? -11.146 -2.535 0.158 1.00 97.56 98 ASP A O 1
ATOM 734 N N . THR A 1 99 ? -9.175 -1.444 0.088 1.00 96.31 99 THR A N 1
ATOM 735 C CA . THR A 1 99 ? -8.416 -2.483 0.796 1.00 96.31 99 THR A CA 1
ATOM 736 C C . THR A 1 99 ? -9.038 -2.787 2.163 1.00 96.31 99 THR A C 1
ATOM 738 O O . THR A 1 99 ? -9.289 -3.946 2.493 1.00 96.31 99 THR A O 1
ATOM 741 N N . VAL A 1 100 ? -9.347 -1.756 2.960 1.00 96.62 100 VAL A N 1
ATOM 742 C CA . VAL A 1 100 ? -9.936 -1.916 4.303 1.00 96.62 100 VAL A CA 1
ATOM 743 C C . VAL A 1 100 ? -11.353 -2.488 4.239 1.00 96.62 100 VAL A C 1
ATOM 745 O O . VAL A 1 100 ? -11.690 -3.380 5.018 1.00 96.62 100 VAL A O 1
ATOM 748 N N . ARG A 1 101 ? -12.186 -2.036 3.294 1.00 97.56 101 ARG A N 1
ATOM 749 C CA . ARG A 1 101 ? -13.527 -2.605 3.075 1.00 97.56 101 ARG A CA 1
ATOM 750 C C . ARG A 1 101 ? -13.452 -4.093 2.756 1.00 97.56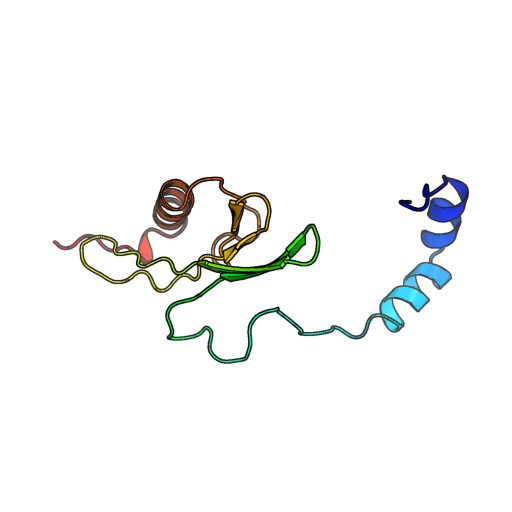 101 ARG A C 1
ATOM 752 O O . ARG A 1 101 ? -14.242 -4.867 3.296 1.00 97.56 101 ARG A O 1
ATOM 759 N N . GLU A 1 102 ? -12.512 -4.495 1.906 1.00 97.88 102 GLU A N 1
ATOM 760 C CA . GLU A 1 102 ? -12.344 -5.900 1.547 1.00 97.88 102 GLU A CA 1
ATOM 761 C C . GLU A 1 102 ? -11.801 -6.728 2.720 1.00 97.88 102 GLU A C 1
ATOM 763 O O . GLU A 1 102 ? -12.279 -7.841 2.945 1.00 97.88 102 GLU A O 1
ATOM 768 N N . LEU A 1 103 ? -10.894 -6.174 3.535 1.00 96.19 103 LEU A N 1
ATOM 769 C CA . LEU A 1 103 ? -10.446 -6.809 4.779 1.00 96.19 103 LEU A CA 1
ATOM 770 C C . LEU A 1 103 ? -11.621 -7.071 5.728 1.00 96.19 103 LEU A C 1
ATOM 772 O O . LEU A 1 103 ? -11.786 -8.199 6.190 1.00 96.19 103 LEU A O 1
ATOM 776 N N . ILE A 1 104 ? -12.471 -6.069 5.976 1.00 96.31 104 ILE A N 1
ATOM 777 C CA . ILE A 1 104 ? -13.660 -6.218 6.830 1.00 96.31 104 ILE A CA 1
ATOM 778 C C . ILE A 1 104 ? -14.604 -7.278 6.256 1.00 96.31 104 ILE A C 1
ATOM 780 O O . ILE A 1 104 ? -15.093 -8.141 6.985 1.00 96.31 104 ILE A O 1
ATOM 784 N N . ARG A 1 105 ? -14.839 -7.244 4.940 1.00 96.81 105 ARG A N 1
ATOM 785 C CA . ARG A 1 105 ? -15.734 -8.179 4.251 1.00 96.81 105 ARG A CA 1
ATOM 786 C C . ARG A 1 105 ? -15.252 -9.625 4.353 1.00 96.81 105 ARG A C 1
ATOM 788 O O . ARG A 1 105 ? -16.062 -10.510 4.617 1.00 96.81 105 ARG A O 1
ATOM 795 N N . LYS A 1 106 ? -13.962 -9.879 4.119 1.00 96.06 106 LYS A N 1
ATOM 796 C CA . LYS A 1 106 ? -13.401 -11.239 4.113 1.00 96.06 106 LYS A CA 1
ATOM 797 C C . LYS A 1 106 ? -13.085 -11.773 5.502 1.00 96.06 106 LYS A C 1
ATOM 799 O O . LYS A 1 106 ? -13.141 -12.982 5.720 1.00 96.06 106 LYS A O 1
ATOM 804 N N . PHE A 1 107 ? -12.763 -10.889 6.440 1.00 94.25 107 PHE A N 1
ATOM 805 C CA . PHE A 1 107 ? -12.271 -11.253 7.764 1.00 94.25 107 PHE A CA 1
ATOM 806 C C . PHE A 1 107 ? -13.095 -10.626 8.900 1.00 94.25 107 PHE A C 1
ATOM 808 O O . PHE A 1 107 ? -12.508 -10.136 9.865 1.00 94.25 107 P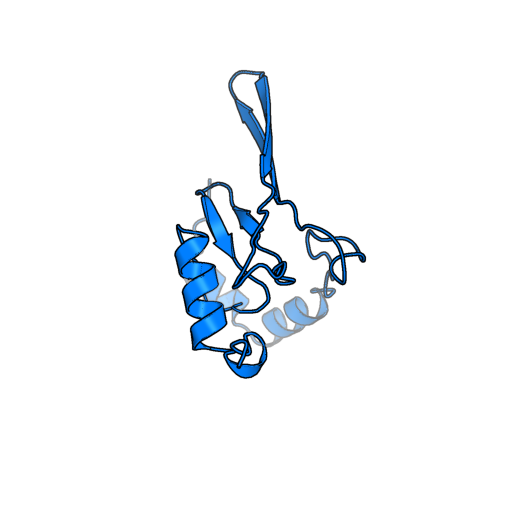HE A O 1
ATOM 815 N N . PRO A 1 108 ? -14.442 -10.688 8.871 1.00 94.81 108 PRO A N 1
ATOM 816 C CA . PRO A 1 108 ? -15.301 -9.933 9.790 1.00 94.81 108 PRO A CA 1
ATOM 817 C C . PRO A 1 108 ? -15.055 -10.267 11.267 1.00 94.81 108 PRO A C 1
ATOM 819 O O . PRO A 1 108 ? -15.200 -9.408 12.129 1.00 94.81 108 PRO A O 1
ATOM 822 N N . LYS A 1 109 ? -14.600 -11.490 11.574 1.00 92.75 109 LYS A N 1
ATOM 823 C CA . LYS A 1 109 ? -14.247 -11.915 12.941 1.00 92.75 109 LYS A CA 1
ATOM 824 C C . LYS A 1 109 ? -13.110 -11.104 13.583 1.00 92.75 109 LYS A C 1
ATOM 826 O O . LYS A 1 109 ? -12.989 -11.107 14.800 1.00 92.75 109 LYS A O 1
ATOM 831 N N . TYR A 1 110 ? -12.274 -10.439 12.783 1.00 90.44 110 TYR A N 1
ATOM 832 C CA . TYR A 1 110 ? -11.200 -9.563 13.268 1.00 90.44 110 TYR A CA 1
ATOM 833 C C . TYR A 1 110 ? -11.637 -8.095 13.381 1.00 90.44 110 TYR A C 1
ATOM 835 O O . TYR A 1 110 ? -10.845 -7.255 13.800 1.00 90.44 110 TYR A O 1
ATOM 843 N N . PHE A 1 111 ? -12.896 -7.802 13.047 1.00 92.75 111 PHE A N 1
ATOM 844 C CA . PHE A 1 111 ? -13.532 -6.491 13.150 1.00 92.75 111 PHE A CA 1
ATOM 845 C C . PHE A 1 111 ? -14.841 -6.606 13.956 1.00 92.75 111 PHE A C 1
ATOM 847 O O . PHE A 1 111 ? -15.925 -6.381 13.412 1.00 92.75 111 PHE A O 1
ATOM 854 N N . PRO A 1 112 ? -14.779 -7.034 15.233 1.00 88.50 112 PRO A N 1
ATOM 855 C CA . PRO A 1 112 ? -15.976 -7.177 16.054 1.00 88.50 112 PRO A CA 1
ATOM 856 C C . PRO A 1 112 ? -16.612 -5.807 16.285 1.00 88.50 112 PRO A C 1
ATOM 858 O O . PRO A 1 112 ? -15.921 -4.879 16.682 1.00 88.50 112 PRO A O 1
ATOM 861 N N . LYS A 1 113 ? -17.916 -5.656 16.060 1.00 86.50 113 LYS A N 1
ATOM 862 C CA . LYS A 1 113 ? -18.611 -4.413 16.424 1.00 86.50 113 LYS A CA 1
ATOM 863 C C . LYS A 1 113 ? -18.690 -4.320 17.944 1.00 86.50 113 LYS A C 1
ATOM 865 O O . LYS A 1 113 ? -18.880 -5.347 18.593 1.00 86.50 113 LYS A O 1
ATOM 870 N N . ASP A 1 114 ? -18.532 -3.121 18.484 1.00 76.88 114 ASP A N 1
ATOM 871 C CA . ASP A 1 114 ? -18.813 -2.897 19.899 1.00 76.88 114 ASP A CA 1
ATOM 872 C C . ASP A 1 114 ? -20.335 -3.060 20.107 1.00 76.88 114 ASP A C 1
ATOM 874 O O . ASP A 1 114 ? -21.119 -2.549 19.299 1.00 76.88 114 ASP A O 1
ATOM 878 N N . GLU A 1 115 ? -20.735 -3.855 21.107 1.00 58.84 115 GLU A N 1
ATOM 879 C CA . GLU A 1 115 ? -22.138 -4.014 21.541 1.00 58.84 115 GLU A CA 1
ATOM 880 C C . GLU A 1 115 ? -22.631 -2.796 22.330 1.00 58.84 115 GLU A C 1
ATOM 882 O O . GLU A 1 115 ? -21.845 -2.255 23.145 1.00 58.84 115 GLU A O 1
#

Foldseek 3Di:
DPPPQDPVNVVQCPPPVNVVVVVVVDDPPPPDVDPDPLQADFAWEWDWDADPNDTDIDIDTDFDDDPNHTDSWHWYADPVCWIDTPLCNVDIHNDPVVVVVVCCVVPVVVVDDDD

Sequence (115 aa):
MDPTITPADLTAAADPDTFGSYLTSIKPEHDHMGGPDHHAGRSSSIRTAEFEGHQIKIVTTYEVTVDGRPLKAGLDVDDDGILACHGLPAYQFSSALDTVRELIRKFPKYFPKDE